Protein AF-A0A955BEM6-F1 (afdb_monomer_lite)

pLDDT: mean 78.84, std 20.2, range [42.25, 97.44]

Structure (mmCIF, N/CA/C/O backbone):
data_AF-A0A955BEM6-F1
#
_entry.id   AF-A0A955BEM6-F1
#
loop_
_atom_site.group_PDB
_atom_site.id
_atom_site.type_symbol
_atom_site.label_atom_id
_atom_site.label_alt_id
_atom_site.label_comp_id
_atom_site.label_asym_id
_atom_site.label_entity_id
_atom_site.label_seq_id
_atom_site.pdbx_PDB_ins_code
_atom_site.Cartn_x
_atom_site.Cartn_y
_atom_site.Cartn_z
_atom_site.occupancy
_atom_site.B_iso_or_equiv
_atom_site.auth_seq_id
_atom_site.auth_comp_id
_atom_site.auth_asym_id
_atom_site.auth_atom_id
_atom_site.pdbx_PDB_model_num
ATOM 1 N N . MET A 1 1 ? -13.560 -39.766 40.462 1.00 42.25 1 MET A N 1
ATOM 2 C CA . MET A 1 1 ? -12.660 -39.238 39.414 1.00 42.25 1 MET A CA 1
ATOM 3 C C . MET A 1 1 ? -13.435 -38.188 38.630 1.00 42.25 1 MET A C 1
ATOM 5 O O . MET A 1 1 ? -14.391 -38.550 37.962 1.00 42.25 1 MET A O 1
ATOM 9 N N . LYS A 1 2 ? -13.138 -36.895 38.811 1.00 43.03 2 LYS A N 1
ATOM 10 C CA . LYS A 1 2 ? -13.808 -35.802 38.086 1.00 43.03 2 LYS A CA 1
ATOM 11 C C . LYS A 1 2 ? -12.943 -35.438 36.878 1.00 43.03 2 LYS A C 1
ATOM 13 O O . LYS A 1 2 ? -11.820 -34.984 37.065 1.00 43.03 2 LYS A O 1
ATOM 18 N N . MET A 1 3 ? -13.444 -35.675 35.668 1.00 48.28 3 MET A N 1
ATOM 19 C CA . MET A 1 3 ? -12.869 -35.118 34.442 1.00 48.28 3 MET A CA 1
ATOM 20 C C . MET A 1 3 ? -13.327 -33.661 34.333 1.00 48.28 3 MET A C 1
ATOM 22 O O . MET A 1 3 ? -14.523 -33.383 34.324 1.00 48.28 3 MET A O 1
ATOM 26 N N . SER A 1 4 ? -12.367 -32.739 34.327 1.00 44.47 4 SER A N 1
ATOM 27 C CA . SER A 1 4 ? -12.593 -31.315 34.083 1.00 44.47 4 SER A CA 1
ATOM 28 C C . SER A 1 4 ? -12.732 -31.102 32.578 1.00 44.47 4 SER A C 1
ATOM 30 O O . SER A 1 4 ? -11.770 -31.304 31.839 1.00 44.47 4 SER A O 1
ATOM 32 N N . VAL A 1 5 ? -13.927 -30.735 32.122 1.00 61.50 5 VAL A N 1
ATOM 33 C CA . VAL A 1 5 ? -14.155 -30.246 30.757 1.00 61.50 5 VAL A CA 1
ATOM 34 C C . VAL A 1 5 ? -13.862 -28.738 30.765 1.00 61.50 5 VAL A C 1
ATOM 36 O O . VAL A 1 5 ? -14.408 -28.045 31.628 1.00 61.50 5 VAL A O 1
ATOM 39 N N . PRO A 1 6 ? -13.004 -28.201 29.876 1.00 60.44 6 PRO A N 1
ATOM 40 C CA . PRO A 1 6 ? -12.771 -26.761 29.807 1.00 60.44 6 PRO A CA 1
ATOM 41 C C . PRO A 1 6 ? -14.042 -26.037 29.324 1.00 60.44 6 PRO A C 1
ATOM 43 O O . PRO A 1 6 ? -14.761 -26.570 28.474 1.00 60.44 6 PRO A O 1
ATOM 46 N N . PRO A 1 7 ? -14.354 -24.840 29.852 1.00 56.38 7 PRO A N 1
ATOM 47 C CA . PRO A 1 7 ? -15.588 -24.147 29.513 1.00 56.38 7 PRO A CA 1
ATOM 48 C C . PRO A 1 7 ? -15.558 -23.657 28.062 1.00 56.38 7 PRO A C 1
ATOM 50 O O . PRO A 1 7 ? -14.604 -23.013 27.623 1.00 56.38 7 PRO A O 1
ATOM 53 N N . ALA A 1 8 ? -16.632 -23.966 27.336 1.00 56.94 8 ALA A N 1
ATOM 54 C CA . ALA A 1 8 ? -16.933 -23.410 26.028 1.00 56.94 8 ALA A CA 1
ATOM 55 C C . ALA A 1 8 ? -16.967 -21.875 26.098 1.00 56.94 8 ALA A C 1
ATOM 57 O O . ALA A 1 8 ? -17.460 -21.308 27.072 1.00 56.94 8 ALA A O 1
ATOM 58 N N . HIS A 1 9 ? -16.412 -21.247 25.059 1.00 48.69 9 HIS A N 1
ATOM 59 C CA . HIS A 1 9 ? -16.527 -19.840 24.675 1.00 48.69 9 HIS A CA 1
ATOM 60 C C . HIS A 1 9 ? -17.562 -19.050 25.491 1.00 48.69 9 HIS A C 1
ATOM 62 O O . HIS A 1 9 ? -18.768 -19.250 25.343 1.00 48.69 9 HIS A O 1
ATOM 68 N N . LYS A 1 10 ? -17.080 -18.146 26.356 1.00 45.75 10 LYS A N 1
ATOM 69 C CA . LYS A 1 10 ? -17.926 -17.171 27.053 1.00 45.75 10 LYS A CA 1
ATOM 70 C C . LYS A 1 10 ? -18.794 -16.440 26.023 1.00 45.75 10 LYS A C 1
ATOM 72 O O . LYS A 1 10 ? -18.262 -15.772 25.142 1.00 45.75 10 LYS A O 1
ATOM 77 N N . ALA A 1 11 ? -20.112 -16.552 26.157 1.00 51.38 11 ALA A N 1
ATOM 78 C CA . ALA A 1 11 ? -21.042 -15.633 25.520 1.00 51.38 11 ALA A CA 1
ATOM 79 C C . ALA A 1 11 ? -20.774 -14.217 26.062 1.00 51.38 11 ALA A C 1
ATOM 81 O O . ALA A 1 11 ? -20.683 -14.037 27.278 1.00 51.38 11 ALA A O 1
ATOM 82 N N . CYS A 1 12 ? -20.599 -13.231 25.179 1.00 45.66 12 CYS A N 1
ATOM 83 C CA . CYS A 1 12 ? -20.488 -11.827 25.575 1.00 45.66 12 CYS A CA 1
ATOM 84 C C . CYS A 1 12 ? -21.807 -11.362 26.208 1.00 45.66 12 CYS A C 1
ATOM 86 O O . CYS A 1 12 ? -22.858 -11.423 25.573 1.00 45.66 12 CYS A O 1
ATOM 88 N N . GLU A 1 13 ? -21.748 -10.881 27.449 1.00 59.00 13 GLU A N 1
ATOM 89 C CA . GLU A 1 13 ? -22.865 -10.206 28.114 1.00 59.00 13 GLU A CA 1
ATOM 90 C C . GLU A 1 13 ? -22.919 -8.730 27.673 1.00 59.00 13 GLU A C 1
ATOM 92 O O . GLU A 1 13 ? -21.862 -8.108 27.518 1.00 59.00 13 GLU A O 1
ATOM 97 N N . PRO A 1 14 ? -24.113 -8.128 27.483 1.00 61.88 14 PRO A N 1
ATOM 98 C CA . PRO A 1 14 ? -24.248 -6.726 27.098 1.00 61.88 14 PRO A CA 1
ATOM 99 C C . PRO A 1 14 ? -24.035 -5.825 28.323 1.00 61.88 14 PRO A C 1
ATOM 101 O O . PRO A 1 14 ? -24.969 -5.269 28.898 1.00 61.88 14 PRO A O 1
ATOM 104 N N . GLY A 1 15 ? -22.779 -5.721 28.751 1.00 47.22 15 GLY A N 1
ATOM 105 C CA . GLY A 1 15 ? -22.303 -4.747 29.724 1.00 47.22 15 GLY A CA 1
ATOM 106 C C . GLY A 1 15 ? -21.678 -3.554 29.007 1.00 47.22 15 GLY A C 1
ATOM 107 O O . GLY A 1 15 ? -20.911 -3.716 28.063 1.00 47.22 15 GLY A O 1
ATOM 108 N N . ASN A 1 16 ? -22.028 -2.355 29.454 1.00 60.22 16 ASN A N 1
ATOM 109 C CA . ASN A 1 16 ? -21.564 -1.056 28.979 1.00 60.22 16 ASN A CA 1
ATOM 110 C C . ASN A 1 16 ? -20.023 -0.915 29.042 1.00 60.22 16 ASN A C 1
ATOM 112 O O . ASN A 1 16 ? -19.485 -0.428 30.037 1.00 60.22 16 ASN A O 1
ATOM 116 N N . HIS A 1 17 ? -19.323 -1.321 27.978 1.00 49.94 17 HIS A N 1
ATOM 117 C CA . HIS A 1 17 ? -17.895 -1.065 27.784 1.00 49.94 17 HIS A CA 1
ATOM 118 C C . HIS A 1 17 ? -17.728 0.228 26.968 1.00 49.94 17 HIS A C 1
ATOM 120 O O . HIS A 1 17 ? -18.332 0.345 25.900 1.00 49.94 17 HIS A O 1
ATOM 126 N N . PRO A 1 18 ? -16.951 1.223 27.436 1.00 51.62 18 PRO A N 1
ATOM 127 C CA . PRO A 1 18 ? -16.621 2.380 26.614 1.00 51.62 18 PRO A CA 1
ATOM 128 C C . PRO A 1 18 ? -15.846 1.895 25.380 1.00 51.62 18 PRO A C 1
ATOM 130 O O . PRO A 1 18 ? -14.788 1.286 25.513 1.00 51.62 18 PRO A O 1
ATOM 133 N N . ALA A 1 19 ? -16.406 2.137 24.192 1.00 53.41 19 ALA A N 1
ATOM 134 C CA . ALA A 1 19 ? -15.918 1.707 22.880 1.00 53.41 19 ALA A CA 1
ATOM 135 C C . ALA A 1 19 ? -14.627 2.433 22.453 1.00 53.41 19 ALA A C 1
ATOM 137 O O . ALA A 1 19 ? -14.594 3.169 21.471 1.00 53.41 19 ALA A O 1
ATOM 138 N N . ALA A 1 20 ? -13.563 2.245 23.222 1.00 57.28 20 ALA A N 1
ATOM 139 C CA . ALA A 1 20 ? -12.196 2.542 22.823 1.00 57.28 20 ALA A CA 1
ATOM 140 C C . ALA A 1 20 ? -11.342 1.297 23.079 1.00 57.28 20 ALA A C 1
ATOM 142 O O . ALA A 1 20 ?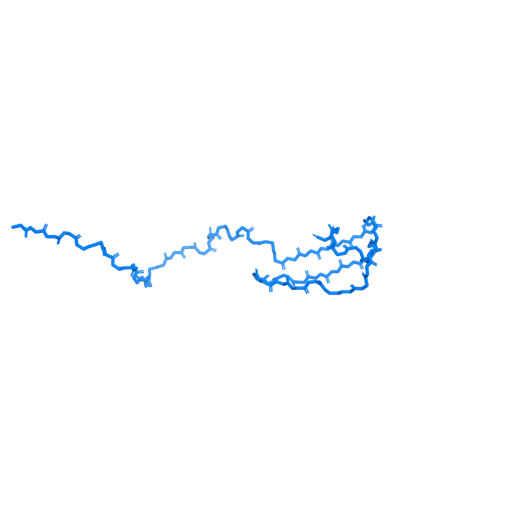 -10.296 1.342 23.722 1.00 57.28 20 ALA A O 1
ATOM 143 N N . GLU A 1 21 ? -11.830 0.154 22.595 1.00 58.12 21 GLU A N 1
ATOM 144 C CA . GLU A 1 21 ? -10.93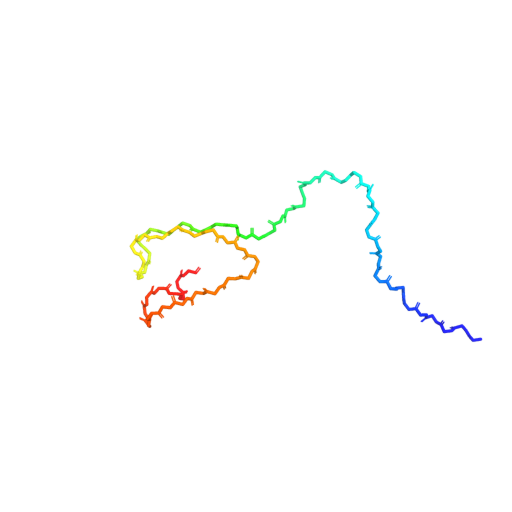2 -0.922 22.206 1.00 58.12 21 GLU A CA 1
ATOM 145 C C . GLU A 1 21 ? -10.096 -0.329 21.075 1.00 58.12 21 GLU A C 1
ATOM 147 O O . GLU A 1 21 ? -10.649 0.127 20.074 1.00 58.12 21 GLU A O 1
ATOM 152 N N . SER A 1 22 ? -8.789 -0.195 21.279 1.00 62.03 22 SER A N 1
ATOM 153 C CA . SER A 1 22 ? -7.878 0.286 20.247 1.00 62.03 22 SER A CA 1
ATOM 154 C C . SER A 1 22 ? -7.864 -0.747 19.126 1.00 62.03 22 SER A C 1
ATOM 156 O O . SER A 1 22 ? -7.029 -1.652 19.130 1.00 62.03 22 SER A O 1
ATOM 158 N N . ASP A 1 23 ? -8.836 -0.655 18.221 1.00 68.44 23 ASP A N 1
ATOM 159 C CA . ASP A 1 23 ? -8.931 -1.484 17.033 1.00 68.44 23 ASP A CA 1
ATOM 160 C C . ASP A 1 23 ? -7.652 -1.227 16.235 1.00 68.44 23 ASP A C 1
ATOM 162 O O . ASP A 1 23 ? -7.432 -0.151 15.678 1.00 68.44 23 ASP A O 1
ATOM 166 N N . SER A 1 24 ? -6.716 -2.170 16.313 1.00 83.31 24 SER A N 1
ATOM 167 C CA . SER A 1 24 ? -5.375 -2.039 15.740 1.00 83.31 24 SER A CA 1
ATOM 168 C C . SER A 1 24 ? -5.388 -2.156 14.215 1.00 83.31 24 SER A C 1
ATOM 170 O O . SER A 1 24 ? -4.334 -2.113 13.576 1.00 83.31 24 SER A O 1
ATOM 172 N N . MET A 1 25 ? -6.574 -2.306 13.621 1.00 92.12 25 MET A N 1
ATOM 173 C CA . MET A 1 25 ? -6.766 -2.420 12.192 1.00 92.12 25 MET A CA 1
ATOM 174 C C . MET A 1 25 ? -6.589 -1.065 11.493 1.00 92.12 25 MET A C 1
ATOM 176 O O . MET A 1 25 ? -7.261 -0.078 11.787 1.00 92.12 25 MET A O 1
ATOM 180 N N . ILE A 1 26 ? -5.730 -1.042 10.473 1.00 91.94 26 ILE A N 1
ATOM 181 C CA . ILE A 1 26 ? -5.659 0.072 9.524 1.00 91.94 26 ILE A CA 1
ATOM 182 C C . ILE A 1 26 ? -6.934 0.058 8.676 1.00 91.94 26 ILE A C 1
ATOM 184 O O . ILE A 1 26 ? -7.186 -0.904 7.956 1.00 91.94 26 ILE A O 1
ATOM 188 N N . THR A 1 27 ? -7.718 1.132 8.734 1.00 94.62 27 THR A N 1
ATOM 189 C CA . THR A 1 27 ?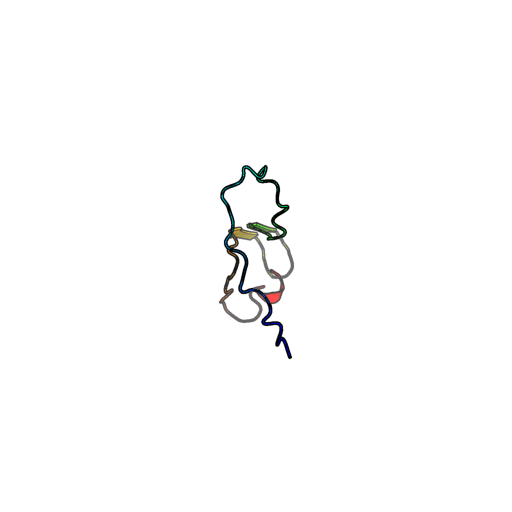 -9.006 1.255 8.028 1.00 94.62 27 THR A CA 1
ATOM 190 C C . THR A 1 27 ? -8.913 2.010 6.705 1.00 94.62 27 THR A C 1
ATOM 192 O O . THR A 1 27 ? -9.856 1.992 5.919 1.00 94.62 27 THR A O 1
ATOM 195 N N . ARG A 1 28 ? -7.790 2.678 6.423 1.00 95.06 28 ARG A N 1
ATOM 196 C CA . ARG A 1 28 ? -7.584 3.441 5.187 1.00 95.06 28 ARG A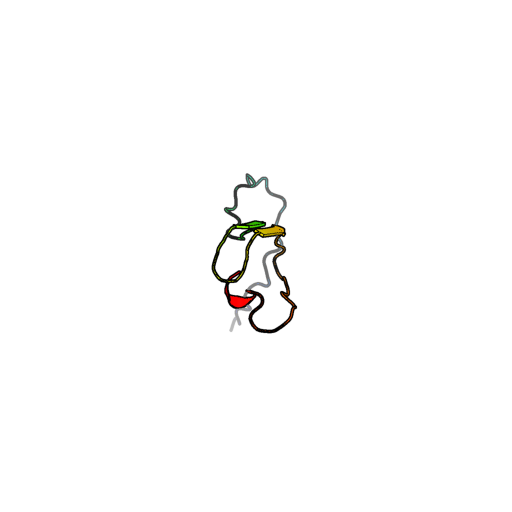 CA 1
ATOM 197 C C . ARG A 1 28 ? -6.103 3.620 4.878 1.00 95.06 28 ARG A C 1
ATOM 199 O O . ARG A 1 28 ? -5.298 3.812 5.787 1.00 95.06 28 ARG A O 1
ATOM 206 N N . VAL A 1 29 ? -5.769 3.613 3.590 1.00 94.69 29 VAL A N 1
ATOM 207 C CA . VAL A 1 29 ? -4.423 3.893 3.079 1.00 94.69 29 VAL A CA 1
ATOM 208 C C . VAL A 1 29 ? -4.502 4.971 1.998 1.00 94.69 29 VAL A C 1
ATOM 210 O O . VAL A 1 29 ? -5.246 4.832 1.027 1.00 94.69 29 VAL A O 1
ATOM 213 N N . ASP A 1 30 ? -3.718 6.036 2.170 1.00 97.25 30 ASP A N 1
ATOM 214 C CA . ASP A 1 30 ? -3.511 7.100 1.186 1.00 97.25 30 ASP A CA 1
ATOM 215 C C . ASP A 1 30 ? -2.026 7.136 0.802 1.00 97.25 30 ASP A C 1
ATOM 217 O O . ASP A 1 30 ? -1.157 7.361 1.645 1.00 97.25 30 ASP A O 1
ATOM 221 N N . ILE A 1 31 ? -1.725 6.910 -0.476 1.00 96.81 31 ILE A N 1
ATOM 222 C CA . ILE A 1 31 ? -0.362 6.823 -1.012 1.00 96.81 31 ILE A CA 1
ATOM 223 C C . ILE A 1 31 ? -0.199 7.878 -2.098 1.00 96.81 31 ILE A C 1
ATOM 225 O O . ILE A 1 31 ? -1.056 8.014 -2.970 1.00 96.81 31 ILE A O 1
ATOM 229 N N . LYS A 1 32 ? 0.923 8.602 -2.073 1.00 97.44 32 LYS A N 1
ATOM 230 C CA . LYS A 1 32 ? 1.316 9.544 -3.126 1.00 97.44 32 LYS A CA 1
ATOM 231 C C . LYS A 1 32 ? 2.803 9.432 -3.424 1.00 97.44 32 LYS A C 1
ATOM 233 O O . LYS A 1 32 ? 3.603 9.413 -2.492 1.00 97.44 32 LYS A O 1
ATOM 238 N N . ASN A 1 33 ? 3.153 9.416 -4.709 1.00 97.25 33 ASN A N 1
ATOM 239 C CA . ASN A 1 33 ? 4.523 9.407 -5.228 1.00 97.25 33 ASN A CA 1
ATOM 240 C C . ASN A 1 33 ? 5.443 8.405 -4.508 1.00 97.25 33 ASN A C 1
ATOM 242 O O . ASN A 1 33 ? 6.562 8.740 -4.114 1.00 97.25 33 ASN A O 1
ATOM 246 N N . PHE A 1 34 ? 4.962 7.175 -4.314 1.00 96.44 34 PHE A N 1
ATOM 247 C CA . PHE A 1 34 ? 5.685 6.134 -3.591 1.00 96.44 34 PHE A CA 1
ATOM 248 C C . PHE A 1 34 ? 5.899 4.902 -4.467 1.00 96.44 34 PHE A C 1
ATOM 250 O O . PHE A 1 34 ? 4.950 4.223 -4.862 1.00 96.44 34 PHE A O 1
ATOM 257 N N . LYS A 1 35 ? 7.173 4.584 -4.732 1.00 95.19 35 LYS A N 1
ATOM 258 C CA . LYS A 1 35 ? 7.589 3.483 -5.615 1.00 95.19 35 LYS A CA 1
ATOM 259 C C . LYS A 1 35 ? 6.858 3.560 -6.965 1.00 95.19 35 LYS A C 1
ATOM 261 O O . LYS A 1 35 ? 7.047 4.523 -7.695 1.00 95.19 35 LYS A O 1
ATOM 266 N N . ALA A 1 36 ? 6.040 2.560 -7.290 1.00 94.50 36 ALA A N 1
ATOM 267 C CA . ALA A 1 36 ? 5.292 2.474 -8.543 1.00 94.50 36 ALA A CA 1
ATOM 268 C C . ALA A 1 36 ? 3.893 3.129 -8.478 1.00 94.50 36 ALA A C 1
ATOM 270 O O . ALA A 1 36 ? 3.108 2.965 -9.407 1.00 94.50 36 ALA A O 1
ATOM 271 N N . ILE A 1 37 ? 3.554 3.831 -7.388 1.00 95.25 37 ILE A N 1
ATOM 272 C CA . ILE A 1 37 ? 2.228 4.421 -7.156 1.00 95.25 37 ILE A CA 1
ATOM 273 C C . ILE A 1 37 ? 2.335 5.951 -7.190 1.00 95.25 37 ILE A C 1
ATOM 275 O O . ILE A 1 37 ? 2.935 6.558 -6.302 1.00 95.25 37 ILE A O 1
ATOM 279 N N . GLU A 1 38 ? 1.711 6.580 -8.189 1.00 96.31 38 GLU A N 1
ATOM 280 C CA . GLU A 1 38 ? 1.600 8.045 -8.277 1.00 96.31 38 GLU A CA 1
ATOM 281 C C . GLU A 1 38 ? 0.592 8.593 -7.252 1.00 96.31 38 GLU A C 1
ATOM 283 O O . GLU A 1 38 ? 0.923 9.475 -6.462 1.00 96.31 38 GLU A O 1
ATOM 288 N N . SER A 1 39 ? -0.622 8.033 -7.209 1.00 96.69 39 SER A N 1
ATOM 289 C CA . SER A 1 39 ? -1.649 8.365 -6.215 1.00 96.69 39 SER A CA 1
ATOM 290 C C . SER A 1 39 ? -2.638 7.208 -6.040 1.00 96.69 39 SER A C 1
ATOM 292 O O . SER A 1 39 ? -3.145 6.685 -7.030 1.00 96.69 39 SER A O 1
ATOM 294 N N . ALA A 1 40 ? -2.958 6.838 -4.797 1.00 95.06 40 ALA A N 1
ATOM 295 C CA . ALA A 1 40 ? -4.011 5.871 -4.471 1.00 95.06 40 ALA A CA 1
ATOM 296 C C . ALA A 1 40 ? -4.656 6.190 -3.113 1.00 95.06 40 ALA A C 1
ATOM 298 O O . ALA A 1 40 ? -3.959 6.559 -2.171 1.00 95.06 40 ALA A O 1
ATOM 299 N N . SER A 1 41 ? -5.972 6.004 -3.012 1.00 96.69 41 SER A N 1
ATOM 300 C CA . SER A 1 41 ? -6.743 6.114 -1.769 1.00 96.69 41 SER A CA 1
ATOM 301 C C . SER A 1 41 ? -7.698 4.932 -1.693 1.00 96.69 41 SER A C 1
ATOM 303 O O . SER A 1 41 ? -8.523 4.759 -2.591 1.00 96.69 41 SER A O 1
ATOM 305 N N . VAL A 1 42 ? -7.566 4.105 -0.656 1.00 94.75 42 VAL A N 1
ATOM 306 C CA . VAL A 1 42 ? -8.338 2.862 -0.514 1.00 94.75 42 VAL A CA 1
ATOM 307 C C . VAL A 1 42 ? -8.831 2.713 0.920 1.00 94.75 42 VAL A C 1
ATOM 309 O O . VAL A 1 42 ? -8.05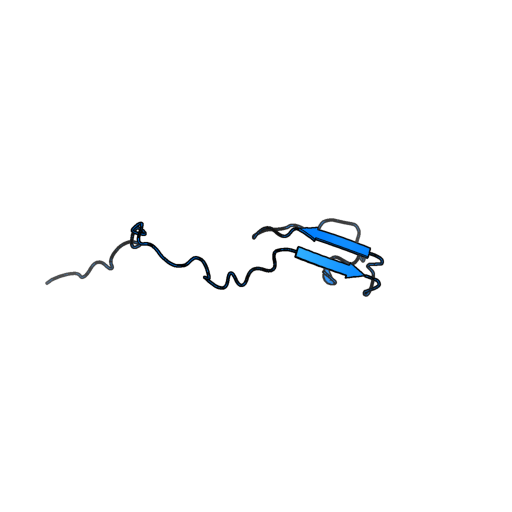8 2.845 1.870 1.00 94.75 42 VAL A O 1
ATOM 312 N N . GLU A 1 43 ? -10.119 2.413 1.071 1.00 95.56 43 GLU A N 1
ATOM 313 C CA . GLU A 1 43 ? -10.713 2.018 2.350 1.00 95.56 43 GLU A CA 1
ATOM 314 C C . GLU A 1 43 ? -10.485 0.529 2.604 1.00 95.56 43 GLU A C 1
ATOM 316 O O . GLU A 1 43 ? -10.713 -0.319 1.735 1.00 95.56 43 GLU A O 1
ATOM 321 N N . LEU A 1 44 ? -10.027 0.207 3.811 1.00 93.19 44 LEU A N 1
ATOM 322 C CA . LEU A 1 44 ? -9.684 -1.140 4.221 1.00 93.19 44 LEU A CA 1
ATOM 323 C C . LEU A 1 44 ? -10.801 -1.801 5.047 1.00 93.19 44 LEU A C 1
ATOM 325 O O . LEU A 1 44 ? -11.444 -1.196 5.892 1.00 93.19 44 LEU A O 1
ATOM 329 N N . THR A 1 45 ? -10.996 -3.086 4.789 1.00 92.12 45 THR A N 1
ATOM 330 C CA . THR A 1 45 ? -11.817 -4.068 5.479 1.00 92.12 45 THR A CA 1
ATOM 331 C C . THR A 1 45 ? -10.854 -5.139 5.997 1.00 92.12 45 THR A C 1
ATOM 333 O O . THR A 1 45 ? -9.722 -5.223 5.503 1.00 92.12 45 THR A O 1
ATOM 336 N N . PRO A 1 46 ? -11.259 -5.962 6.976 1.00 91.38 46 PRO A N 1
ATOM 337 C CA . PRO A 1 46 ? -10.359 -6.942 7.583 1.00 91.38 46 PRO A CA 1
ATOM 338 C C . PRO A 1 46 ? -9.703 -7.906 6.583 1.00 91.38 46 PRO A C 1
ATOM 340 O O . PRO A 1 46 ? -8.629 -8.435 6.857 1.00 91.38 46 PRO A O 1
ATOM 343 N N . ILE A 1 47 ? -10.336 -8.137 5.425 1.00 93.31 47 ILE A N 1
ATOM 344 C CA . ILE A 1 47 ? -9.793 -8.959 4.342 1.00 93.31 47 ILE A CA 1
ATOM 345 C C . ILE A 1 47 ? -9.948 -8.207 3.020 1.00 93.31 47 ILE A C 1
ATOM 347 O O . ILE A 1 47 ? -11.059 -8.042 2.524 1.00 93.31 47 ILE A O 1
ATOM 351 N N . HIS A 1 48 ? -8.824 -7.830 2.411 1.00 92.56 48 HIS A N 1
ATOM 352 C CA . HIS A 1 48 ? -8.784 -7.190 1.096 1.00 92.56 48 HIS A CA 1
ATOM 353 C C . HIS A 1 48 ? -7.839 -7.884 0.136 1.00 92.56 48 HIS A C 1
ATOM 355 O O . HIS A 1 48 ? -6.761 -8.335 0.517 1.00 92.56 48 HIS A O 1
ATOM 361 N N . LEU A 1 49 ? -8.237 -7.922 -1.134 1.00 94.31 49 LEU A N 1
ATOM 362 C CA . LEU A 1 49 ? -7.465 -8.532 -2.205 1.00 94.31 49 LEU A CA 1
ATOM 363 C C . LEU A 1 49 ? -7.043 -7.470 -3.222 1.00 94.31 49 LEU A C 1
ATOM 365 O O . LEU A 1 49 ? -7.879 -6.850 -3.875 1.00 94.31 49 LEU A O 1
ATOM 369 N N . LEU A 1 50 ? -5.732 -7.299 -3.384 1.00 94.50 50 LEU A N 1
ATOM 370 C CA . LEU A 1 50 ? -5.147 -6.412 -4.386 1.00 94.50 50 LEU A CA 1
ATOM 371 C C . LEU A 1 50 ? -4.868 -7.199 -5.672 1.00 94.50 50 LEU A C 1
ATOM 373 O O . LEU A 1 50 ? -4.061 -8.129 -5.674 1.00 94.50 50 LEU A O 1
ATOM 377 N N . ILE A 1 51 ? -5.506 -6.811 -6.779 1.00 95.06 51 ILE A N 1
ATOM 378 C CA . ILE A 1 51 ? -5.352 -7.451 -8.096 1.00 95.06 51 ILE A CA 1
ATOM 379 C C . ILE A 1 51 ? -4.920 -6.409 -9.123 1.00 95.06 51 ILE A C 1
ATOM 381 O O . ILE A 1 51 ?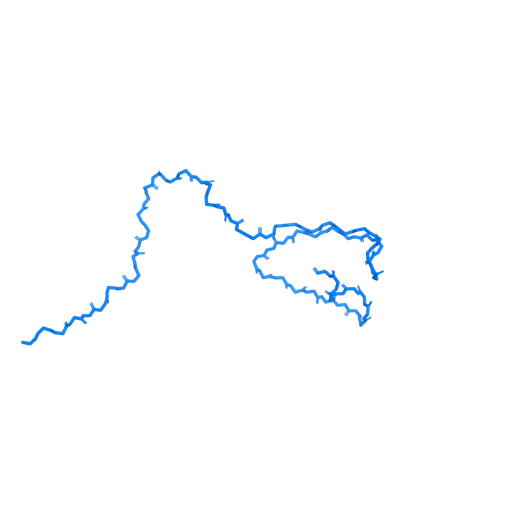 -5.386 -5.274 -9.118 1.00 95.06 51 ILE A O 1
ATOM 385 N N . GLY A 1 52 ? -4.025 -6.805 -10.022 1.00 94.06 52 GLY A N 1
ATOM 386 C CA . GLY A 1 52 ? -3.566 -5.965 -11.121 1.00 94.06 52 GLY A CA 1
ATOM 387 C C . GLY A 1 52 ? -2.325 -6.544 -11.799 1.00 94.06 52 GLY A C 1
ATOM 388 O O . GLY A 1 52 ? -1.761 -7.520 -11.289 1.00 94.06 52 GLY A O 1
ATOM 389 N N . PRO A 1 53 ? -1.868 -5.942 -12.910 1.00 95.88 53 PRO A N 1
ATOM 390 C CA . PRO A 1 53 ? -0.667 -6.361 -13.639 1.00 95.88 53 PRO A CA 1
ATOM 391 C C . PRO A 1 53 ? 0.578 -6.446 -12.747 1.00 95.88 53 PRO A C 1
ATOM 393 O O . PRO A 1 53 ? 0.651 -5.773 -11.719 1.00 95.88 53 PRO A O 1
ATOM 396 N N . ASN A 1 54 ? 1.571 -7.260 -13.112 1.00 94.50 54 ASN A N 1
ATOM 397 C CA . ASN A 1 54 ? 2.843 -7.293 -12.379 1.00 94.50 54 ASN A CA 1
ATOM 398 C C . ASN A 1 54 ? 3.483 -5.899 -12.322 1.00 94.50 54 ASN A C 1
ATOM 400 O O . ASN A 1 54 ? 3.227 -5.056 -13.178 1.00 94.50 54 ASN A O 1
ATOM 404 N N . ASP A 1 55 ? 4.238 -5.649 -11.253 1.00 93.00 55 ASP A N 1
ATOM 405 C CA . ASP A 1 55 ? 4.944 -4.383 -11.008 1.00 93.00 55 ASP A CA 1
ATOM 406 C C . ASP A 1 55 ? 4.059 -3.136 -10.823 1.00 93.00 55 ASP A C 1
ATOM 408 O O . ASP A 1 55 ? 4.565 -2.043 -10.591 1.00 93.00 55 ASP A O 1
ATOM 412 N N . SER A 1 56 ? 2.731 -3.290 -10.775 1.00 93.75 56 SER A N 1
ATOM 413 C CA . SER A 1 56 ? 1.772 -2.192 -10.564 1.00 93.75 56 SER A CA 1
ATOM 414 C C . SER A 1 56 ? 1.740 -1.612 -9.136 1.00 93.75 56 SER A C 1
ATOM 416 O O . SER A 1 56 ? 0.770 -0.962 -8.759 1.00 93.75 56 SER A O 1
ATOM 418 N N . GLY A 1 57 ? 2.725 -1.922 -8.290 1.00 92.12 57 GLY A N 1
ATOM 419 C CA . GLY A 1 57 ? 2.794 -1.408 -6.918 1.00 92.12 57 GLY A CA 1
ATOM 420 C C . GLY A 1 57 ? 2.034 -2.203 -5.850 1.00 92.12 57 GLY A C 1
ATOM 421 O O . GLY A 1 57 ? 2.040 -1.782 -4.704 1.00 92.12 57 GLY A O 1
ATOM 422 N N . LYS A 1 58 ? 1.456 -3.376 -6.150 1.00 95.88 58 LYS A N 1
ATOM 423 C CA . LYS A 1 58 ? 0.710 -4.184 -5.152 1.00 95.88 58 LYS A CA 1
ATOM 424 C C . LYS A 1 58 ? 1.524 -4.554 -3.904 1.00 95.88 58 LYS A C 1
ATOM 426 O O . LYS A 1 58 ? 0.991 -4.489 -2.815 1.00 95.88 58 LYS A O 1
ATOM 431 N N . THR A 1 59 ? 2.809 -4.889 -4.049 1.00 94.81 59 THR A N 1
ATOM 432 C CA . THR A 1 59 ? 3.727 -5.167 -2.917 1.00 94.81 59 THR A CA 1
ATOM 433 C C . THR A 1 59 ? 4.155 -3.896 -2.169 1.00 94.81 59 THR A C 1
ATOM 435 O O . THR A 1 59 ? 4.838 -3.962 -1.154 1.00 94.81 59 THR A O 1
ATOM 438 N N . SER A 1 60 ? 3.872 -2.721 -2.735 1.00 93.25 60 SER A N 1
ATOM 439 C CA . SER A 1 60 ? 4.228 -1.427 -2.143 1.00 93.25 60 SER A CA 1
ATOM 440 C C . SER A 1 60 ? 3.127 -0.852 -1.260 1.00 93.25 60 SER A C 1
ATOM 442 O O . SER A 1 60 ? 3.434 0.036 -0.470 1.00 93.25 60 SER A O 1
ATOM 444 N N . VAL A 1 61 ? 1.894 -1.330 -1.435 1.00 84.75 61 VAL A N 1
ATOM 445 C CA . VAL A 1 61 ? 0.748 -1.086 -0.551 1.00 84.75 61 VAL A CA 1
ATOM 446 C C . VAL A 1 61 ? 0.884 -1.974 0.678 1.00 84.75 61 VAL A C 1
ATOM 448 O O . VAL A 1 61 ? 0.645 -1.452 1.784 1.00 84.75 61 VAL A O 1
#

Foldseek 3Di:
DDDDDDDPDDDDDPDDDDPPPVPVDDQKDWDDPFQLDHTDIDGDDPDDDDDDDPPNCPVVD

Sequence (61 aa):
MKMSVPPAHKACEPGNHPAAESDSMITRVDIKNFKAIESASVELTPIHLLIGPNDSGKTSV

Secondary structure (DSSP, 8-state):
----PPPP-PPPP-----S--------EEEEEEETTEEEEEEE--SS-----STTSSGGG-

Radius of gyration: 21.25 Å; chains: 1; bounding box: 32×49×53 Å